Protein AF-A0A835IPL2-F1 (afdb_monomer)

Structure (mmCIF, N/CA/C/O backbone):
data_AF-A0A835IPL2-F1
#
_entry.id   AF-A0A835IPL2-F1
#
loop_
_atom_site.group_PDB
_atom_site.id
_atom_site.type_symbol
_atom_site.label_atom_id
_atom_site.label_alt_id
_atom_site.label_comp_id
_atom_site.label_asym_id
_atom_site.label_entity_id
_atom_site.label_seq_id
_atom_site.pdbx_PDB_ins_code
_atom_site.Cartn_x
_atom_site.Cartn_y
_atom_site.Cartn_z
_atom_site.occupancy
_atom_site.B_iso_or_equiv
_atom_site.auth_seq_id
_atom_site.auth_comp_id
_atom_site.auth_asym_id
_atom_site.auth_atom_id
_atom_site.pdbx_PDB_model_num
ATOM 1 N N . ME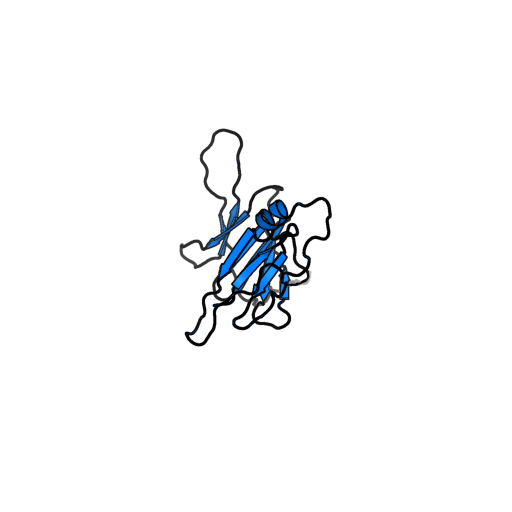T A 1 1 ? -17.408 6.865 2.133 1.00 75.06 1 MET A N 1
ATOM 2 C CA . MET A 1 1 ? -16.052 7.241 2.587 1.00 75.06 1 MET A CA 1
ATOM 3 C C . MET A 1 1 ? -15.577 8.427 1.762 1.00 75.06 1 MET A C 1
ATOM 5 O O . MET A 1 1 ? -15.673 8.353 0.545 1.00 75.06 1 MET A O 1
ATOM 9 N N . ASN A 1 2 ? -15.097 9.497 2.400 1.00 87.00 2 ASN A N 1
ATOM 10 C CA . ASN A 1 2 ? -14.396 10.587 1.712 1.00 87.00 2 ASN A CA 1
ATOM 11 C C . ASN A 1 2 ? -12.897 10.299 1.775 1.00 87.00 2 ASN A C 1
ATOM 13 O O . ASN A 1 2 ? -12.363 10.148 2.871 1.00 87.00 2 ASN A O 1
ATOM 17 N N . LEU A 1 3 ? -12.246 10.179 0.618 1.00 90.88 3 LEU A N 1
ATOM 18 C CA . LEU A 1 3 ? -10.808 9.926 0.550 1.00 90.88 3 LEU A CA 1
ATOM 19 C C . LEU A 1 3 ? -10.023 11.241 0.662 1.00 90.88 3 LEU A C 1
ATOM 21 O O . LEU A 1 3 ? -10.480 12.262 0.136 1.00 90.88 3 LEU A O 1
ATOM 25 N N . PRO A 1 4 ? -8.832 11.228 1.287 1.00 93.38 4 PRO A N 1
ATOM 26 C CA . PRO A 1 4 ? -7.934 12.369 1.262 1.00 93.38 4 PRO A CA 1
ATOM 27 C C . PRO A 1 4 ? -7.585 12.778 -0.177 1.00 93.38 4 PRO A C 1
ATOM 29 O O . PRO A 1 4 ? -7.467 11.911 -1.055 1.00 93.38 4 PRO A O 1
ATOM 32 N N . PRO A 1 5 ? -7.346 14.075 -0.441 1.00 90.19 5 PRO A N 1
ATOM 33 C CA . PRO A 1 5 ? -6.901 14.527 -1.752 1.00 90.19 5 PRO A CA 1
ATOM 34 C C . PRO A 1 5 ? -5.621 13.806 -2.184 1.00 90.19 5 PRO A C 1
ATOM 36 O O . PRO A 1 5 ? -4.712 13.599 -1.378 1.00 90.19 5 PRO A O 1
ATOM 39 N N . GLN A 1 6 ? -5.507 13.487 -3.474 1.00 84.38 6 GLN A N 1
ATOM 40 C CA . GLN A 1 6 ? -4.304 12.882 -4.058 1.00 84.38 6 GLN A CA 1
ATOM 41 C C . GLN A 1 6 ? -3.039 13.707 -3.750 1.00 84.38 6 GLN A C 1
ATOM 43 O O . GLN A 1 6 ? -1.975 13.156 -3.499 1.00 84.38 6 GLN A O 1
ATOM 48 N N . SER A 1 7 ? -3.151 15.030 -3.649 1.00 84.19 7 SER A N 1
ATOM 49 C CA . SER A 1 7 ? -2.060 15.926 -3.242 1.00 84.19 7 SER A CA 1
ATOM 50 C C . SER A 1 7 ? -1.586 15.754 -1.789 1.00 84.19 7 SER A C 1
ATOM 52 O O . SER A 1 7 ? -0.857 16.605 -1.293 1.00 84.19 7 SER A O 1
ATOM 54 N N . THR A 1 8 ? -2.028 14.727 -1.065 1.00 89.19 8 THR A N 1
ATOM 55 C CA . THR A 1 8 ? -1.590 14.446 0.312 1.00 89.19 8 THR A CA 1
ATOM 56 C C . THR A 1 8 ? -0.744 13.181 0.433 1.00 89.19 8 THR A C 1
ATOM 58 O O . THR A 1 8 ? -0.311 12.868 1.534 1.00 89.19 8 THR A O 1
ATOM 61 N N . PHE A 1 9 ? -0.470 12.465 -0.665 1.00 87.19 9 PHE A N 1
ATOM 62 C CA . PHE A 1 9 ? 0.529 11.393 -0.648 1.00 87.19 9 PHE A CA 1
ATOM 63 C C . PHE A 1 9 ? 1.923 11.955 -0.328 1.00 87.19 9 PHE A C 1
ATOM 65 O O . PHE A 1 9 ? 2.340 12.969 -0.902 1.00 87.19 9 PHE A O 1
ATOM 72 N N . ASP A 1 10 ? 2.661 11.267 0.548 1.00 75.12 10 ASP A N 1
ATOM 73 C CA . ASP A 1 10 ? 4.065 11.589 0.807 1.00 75.12 10 ASP A CA 1
ATOM 74 C C . ASP A 1 10 ? 4.897 11.354 -0.455 1.00 75.12 10 ASP A C 1
ATOM 76 O O . ASP A 1 10 ? 4.646 10.423 -1.222 1.00 75.12 10 ASP A O 1
ATOM 80 N N . SER A 1 11 ? 5.982 12.109 -0.634 1.00 62.50 11 SER A N 1
ATOM 81 C CA . SER A 1 11 ? 6.870 11.972 -1.803 1.00 62.50 11 SER A CA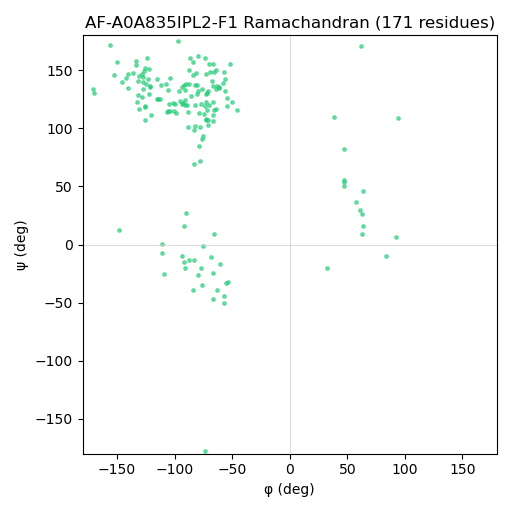 1
ATOM 82 C C . SER A 1 11 ? 6.181 12.301 -3.141 1.00 62.50 11 SER A C 1
ATOM 84 O O . SER A 1 11 ? 6.359 11.602 -4.139 1.00 62.50 11 SER A O 1
ATOM 86 N N . GLN A 1 12 ? 5.442 13.417 -3.196 1.00 60.75 12 GLN A N 1
ATOM 87 C CA . GLN A 1 12 ? 5.170 14.061 -4.485 1.00 60.75 12 GLN A CA 1
ATOM 88 C C . GLN A 1 12 ? 6.508 14.321 -5.176 1.00 60.75 12 GLN A C 1
ATOM 90 O O . GLN A 1 12 ? 7.388 14.976 -4.617 1.00 60.75 12 GLN A O 1
ATOM 95 N N . PHE A 1 13 ? 6.678 13.714 -6.348 1.00 61.16 13 PHE A N 1
ATOM 96 C CA . PHE A 1 13 ? 7.910 13.772 -7.121 1.00 61.16 13 PHE A CA 1
ATOM 97 C C . PHE A 1 13 ? 8.365 15.227 -7.279 1.00 61.16 13 PHE A C 1
ATOM 99 O O . PHE A 1 13 ? 7.625 16.054 -7.803 1.00 61.16 13 PHE A O 1
ATOM 106 N N . GLN A 1 14 ? 9.586 15.522 -6.830 1.00 58.75 14 GLN A N 1
ATOM 107 C CA . GLN A 1 14 ? 10.263 16.798 -7.086 1.00 58.75 14 GLN A CA 1
ATOM 108 C C . GLN A 1 14 ? 11.120 16.736 -8.356 1.00 58.75 14 GLN A C 1
ATOM 110 O O . GLN A 1 14 ? 11.995 17.574 -8.546 1.00 58.75 14 GLN A O 1
ATOM 115 N N . ASP A 1 15 ? 10.912 15.728 -9.205 1.00 65.50 15 ASP A N 1
ATOM 116 C CA . ASP A 1 15 ? 11.620 15.636 -10.474 1.00 65.50 15 ASP A CA 1
ATOM 117 C C . ASP A 1 15 ? 11.028 16.666 -11.452 1.00 65.50 15 ASP A C 1
ATOM 119 O O . ASP A 1 15 ? 9.872 16.517 -11.866 1.00 65.50 15 ASP A O 1
ATOM 123 N N . PRO A 1 16 ? 11.785 17.715 -11.827 1.00 66.94 16 PRO A N 1
ATOM 124 C CA . PRO A 1 16 ? 11.293 18.768 -12.709 1.00 66.94 16 PRO A CA 1
ATOM 125 C C . PRO A 1 16 ? 11.051 18.279 -14.145 1.00 66.94 16 PRO A C 1
ATOM 127 O O . PRO A 1 16 ? 10.462 19.009 -14.940 1.00 66.94 16 PRO A O 1
ATOM 130 N N . THR A 1 17 ? 11.495 17.067 -14.494 1.00 71.25 17 THR A N 1
ATOM 131 C CA . THR A 1 17 ? 11.295 16.475 -15.822 1.00 71.25 17 THR A CA 1
ATOM 132 C C . THR A 1 17 ? 9.927 15.807 -15.984 1.00 71.25 17 THR A C 1
ATOM 134 O O . THR A 1 17 ? 9.508 15.537 -17.110 1.00 71.25 17 THR A O 1
ATOM 137 N N . ILE A 1 18 ? 9.193 15.581 -14.887 1.00 69.62 18 ILE A N 1
ATOM 138 C CA . ILE A 1 18 ? 7.878 14.936 -14.915 1.00 69.62 18 ILE A CA 1
ATOM 139 C C . ILE A 1 18 ? 6.777 15.987 -15.057 1.00 69.62 18 ILE A C 1
ATOM 141 O O . ILE A 1 18 ? 6.573 16.854 -14.208 1.00 69.62 18 ILE A O 1
ATOM 145 N N . THR A 1 19 ? 6.001 15.879 -16.132 1.00 74.50 19 THR A N 1
ATOM 146 C CA . THR A 1 19 ? 4.851 16.757 -16.369 1.00 74.50 19 THR A CA 1
ATOM 147 C C . THR A 1 19 ? 3.711 16.477 -15.383 1.00 74.50 19 THR A C 1
ATOM 149 O O . THR A 1 19 ? 3.531 15.357 -14.904 1.00 74.50 19 THR A O 1
ATOM 152 N N . ARG A 1 20 ? 2.847 17.473 -15.135 1.00 70.00 20 ARG A N 1
ATOM 153 C CA . ARG A 1 20 ? 1.614 17.280 -14.339 1.00 70.00 20 ARG A CA 1
ATOM 154 C C . ARG A 1 20 ? 0.720 16.164 -14.885 1.00 70.00 20 ARG A C 1
ATOM 156 O O . ARG A 1 20 ? 0.067 15.478 -14.108 1.00 70.00 20 ARG A O 1
ATOM 163 N N . THR A 1 21 ? 0.700 15.983 -16.204 1.00 70.56 21 THR A N 1
ATOM 164 C CA . THR A 1 21 ? -0.054 14.914 -16.867 1.00 70.56 21 THR A CA 1
ATOM 165 C C . THR A 1 21 ? 0.519 13.544 -16.515 1.00 70.56 21 THR A C 1
ATOM 167 O O . THR A 1 21 ? -0.222 12.674 -16.080 1.00 70.56 21 THR A O 1
ATOM 170 N N . GLN A 1 22 ? 1.843 13.377 -16.583 1.00 69.00 22 GLN A N 1
ATOM 171 C CA . GLN A 1 22 ? 2.504 12.138 -16.156 1.00 69.00 22 GLN A CA 1
ATOM 172 C C . GLN A 1 22 ? 2.318 11.880 -14.656 1.00 69.00 22 GLN A C 1
ATOM 174 O O . GLN A 1 22 ? 2.056 10.751 -14.255 1.00 69.00 22 GLN A O 1
ATOM 179 N N . LEU A 1 23 ? 2.381 12.920 -13.821 1.00 68.00 23 LEU A N 1
ATOM 180 C CA . LEU A 1 23 ? 2.027 12.811 -12.406 1.00 68.00 23 LEU A CA 1
ATOM 181 C C . LEU A 1 23 ? 0.597 12.289 -12.240 1.00 68.00 23 LEU A C 1
ATOM 183 O O . LEU A 1 23 ? 0.400 11.310 -11.538 1.00 68.00 23 LEU A O 1
ATOM 187 N N . ARG A 1 24 ? -0.396 12.866 -12.921 1.00 71.06 24 ARG A N 1
ATOM 188 C CA . ARG A 1 24 ? -1.781 12.378 -12.857 1.00 71.06 24 ARG A CA 1
ATOM 189 C C . ARG A 1 24 ? -1.891 10.904 -13.265 1.00 71.06 24 ARG A C 1
ATOM 191 O O . ARG A 1 24 ? -2.563 10.148 -12.571 1.00 71.06 24 ARG A O 1
ATOM 198 N N . ASP A 1 25 ? -1.221 10.514 -14.344 1.00 69.50 25 ASP A N 1
ATOM 199 C CA . ASP A 1 25 ? -1.390 9.194 -14.957 1.00 69.50 25 ASP A CA 1
ATOM 200 C C . ASP A 1 25 ? -0.612 8.081 -14.221 1.00 69.50 25 ASP A C 1
ATOM 202 O O . ASP A 1 25 ? -1.027 6.925 -14.244 1.00 69.50 25 ASP A O 1
ATOM 206 N N . PHE A 1 26 ? 0.483 8.407 -13.517 1.00 68.75 26 PHE A N 1
ATOM 207 C CA . PHE A 1 26 ? 1.330 7.415 -12.831 1.00 68.75 26 PHE A CA 1
ATOM 208 C C . PHE A 1 26 ? 1.284 7.464 -11.301 1.00 68.75 26 PHE A C 1
ATOM 210 O O . PHE A 1 26 ? 1.866 6.601 -10.638 1.00 68.75 26 PHE A O 1
ATOM 217 N N . MET A 1 27 ? 0.622 8.461 -10.713 1.00 80.81 27 MET A N 1
ATOM 218 C CA . MET A 1 27 ? 0.659 8.665 -9.265 1.00 80.81 27 MET A CA 1
ATOM 219 C C . MET A 1 27 ? -0.220 7.699 -8.485 1.00 80.81 27 MET A C 1
ATOM 221 O O . MET A 1 27 ? 0.059 7.510 -7.310 1.00 80.81 27 MET A O 1
ATOM 225 N N . ILE A 1 28 ? -1.215 7.056 -9.096 1.00 87.44 28 ILE A N 1
ATOM 226 C CA . ILE A 1 28 ? -1.965 5.957 -8.478 1.00 87.44 28 ILE A CA 1
ATOM 227 C C . ILE A 1 28 ? -2.055 4.828 -9.494 1.00 87.44 28 ILE A C 1
ATOM 229 O O . ILE A 1 28 ? -2.555 5.021 -10.594 1.00 87.44 28 ILE A O 1
ATOM 233 N N . SER A 1 29 ? -1.569 3.647 -9.124 1.00 86.69 29 SER A N 1
ATOM 234 C CA . SER A 1 29 ? -1.562 2.480 -10.019 1.00 86.69 29 SER A CA 1
ATOM 235 C C . SER A 1 29 ? -2.543 1.385 -9.635 1.00 86.69 29 SER A C 1
ATOM 237 O O . SER A 1 29 ? -2.999 0.651 -10.504 1.00 86.69 29 SER A O 1
ATOM 239 N N . LYS A 1 30 ? -2.912 1.299 -8.357 1.00 90.56 30 LYS A N 1
ATOM 240 C CA . LYS A 1 30 ? -3.990 0.433 -7.880 1.00 90.56 30 LYS A CA 1
ATOM 241 C C . LYS A 1 30 ? -4.581 1.025 -6.614 1.00 90.56 30 LYS A C 1
ATOM 243 O O . LYS A 1 30 ? -3.847 1.600 -5.809 1.00 90.56 30 LYS A O 1
ATOM 248 N N . VAL A 1 31 ? -5.884 0.846 -6.433 1.00 92.44 31 VAL A N 1
ATOM 249 C CA . VAL A 1 31 ? -6.575 1.092 -5.167 1.00 92.44 31 VAL A CA 1
ATOM 250 C C . VAL A 1 31 ? -7.365 -0.157 -4.809 1.00 92.44 31 VAL A C 1
ATOM 252 O O . VAL A 1 31 ? -8.050 -0.717 -5.662 1.00 92.44 31 VAL A O 1
ATOM 255 N N . VAL A 1 32 ? -7.262 -0.590 -3.557 1.00 94.00 32 VAL A N 1
ATOM 256 C CA . VAL A 1 32 ? -8.086 -1.656 -2.981 1.00 94.00 32 VAL A CA 1
ATOM 257 C C . VAL A 1 32 ? -8.751 -1.148 -1.707 1.00 94.00 32 VAL A C 1
ATOM 259 O O . VAL A 1 32 ? -8.232 -0.261 -1.026 1.00 94.00 32 VAL A O 1
ATOM 262 N N . LEU A 1 33 ? -9.916 -1.703 -1.392 1.00 93.69 33 LEU A N 1
ATOM 263 C CA . LEU A 1 33 ? -10.623 -1.449 -0.142 1.00 93.69 33 LEU A CA 1
ATOM 264 C C . LEU A 1 33 ? -10.508 -2.692 0.732 1.00 93.69 33 LEU A C 1
ATOM 266 O O . LEU A 1 33 ? -10.653 -3.812 0.238 1.00 93.69 33 LEU A O 1
ATOM 270 N N . THR A 1 34 ? -10.264 -2.505 2.026 1.00 92.88 34 THR A N 1
ATOM 271 C CA . THR A 1 34 ? -10.444 -3.602 2.977 1.00 92.88 34 THR A CA 1
ATOM 272 C C . THR A 1 34 ? -11.927 -3.910 3.111 1.00 92.88 34 THR A C 1
ATOM 274 O O . THR A 1 34 ? -12.757 -3.000 3.043 1.00 92.88 34 THR A O 1
ATOM 277 N N . TYR A 1 35 ? -12.261 -5.169 3.372 1.00 86.44 35 TYR A N 1
ATOM 278 C CA . TYR A 1 35 ? -13.601 -5.520 3.818 1.00 86.44 35 TYR A CA 1
ATOM 279 C C . TYR A 1 35 ? -13.611 -5.621 5.356 1.00 86.44 35 TYR A C 1
ATOM 281 O O . TYR A 1 35 ? -12.689 -6.192 5.947 1.00 86.44 35 TYR A O 1
ATOM 289 N N . PRO A 1 36 ? -14.591 -5.005 6.029 1.00 82.62 36 PRO A N 1
ATOM 290 C CA . PRO A 1 36 ? -14.703 -5.066 7.478 1.00 82.62 36 PRO A CA 1
ATOM 291 C C . PRO A 1 36 ? -15.171 -6.458 7.911 1.00 82.62 36 PRO A C 1
ATOM 293 O O . PRO A 1 36 ? -15.940 -7.106 7.197 1.00 82.62 36 PRO A O 1
ATOM 296 N N . LYS A 1 37 ? -14.705 -6.935 9.073 1.00 83.06 37 LYS A N 1
ATOM 297 C CA . LYS A 1 37 ? -15.195 -8.211 9.630 1.00 83.06 37 LYS A CA 1
ATOM 298 C C . LYS A 1 37 ? -16.575 -8.055 10.259 1.00 83.06 37 LYS A C 1
ATOM 300 O O . LYS A 1 37 ? -17.392 -8.967 10.183 1.00 83.06 37 LYS A O 1
ATOM 305 N N . ASP A 1 38 ? -16.803 -6.892 10.858 1.00 85.06 38 ASP A N 1
ATOM 306 C CA . ASP A 1 38 ? -18.001 -6.548 11.605 1.00 85.06 38 ASP A CA 1
ATOM 307 C C . ASP A 1 38 ? -18.601 -5.245 11.059 1.00 85.06 38 ASP A C 1
ATOM 309 O O . ASP A 1 38 ? -17.852 -4.368 10.631 1.00 85.06 38 ASP A O 1
ATOM 313 N N . PRO A 1 39 ? -19.929 -5.045 11.119 1.00 82.38 39 PRO A N 1
ATOM 314 C CA . PRO A 1 39 ? -20.573 -3.819 10.632 1.00 82.38 39 PRO A CA 1
ATOM 315 C C . PRO A 1 39 ? -20.117 -2.526 11.328 1.00 82.38 39 PRO A C 1
ATOM 317 O O . PRO A 1 39 ? -20.382 -1.437 10.827 1.00 82.38 39 PRO A O 1
ATOM 320 N N . SER A 1 40 ? -19.482 -2.638 12.498 1.00 83.00 40 SER A N 1
ATOM 321 C CA . SER A 1 40 ? -18.898 -1.520 13.244 1.00 83.00 40 SER A CA 1
ATOM 322 C C . SER A 1 40 ? -17.463 -1.192 12.832 1.00 83.00 40 SER A C 1
ATOM 324 O O . SER A 1 40 ? -16.936 -0.171 13.263 1.00 83.00 40 SER A O 1
ATOM 326 N N . GLU A 1 41 ? -16.802 -2.070 12.073 1.00 86.06 41 GLU A N 1
ATOM 327 C CA . GLU A 1 41 ? -15.495 -1.773 11.500 1.00 86.06 41 GLU A CA 1
ATOM 328 C C . GLU A 1 41 ? -15.672 -0.970 10.218 1.00 86.06 41 GLU A C 1
ATOM 330 O O . GLU A 1 41 ? -16.488 -1.290 9.353 1.00 86.06 41 GLU A O 1
ATOM 335 N N . ASP A 1 42 ? -14.840 0.045 10.060 1.00 89.75 42 ASP A N 1
ATOM 336 C CA . ASP A 1 42 ? -14.806 0.790 8.823 1.00 89.75 42 ASP A CA 1
ATOM 337 C C . ASP A 1 42 ? -13.853 0.170 7.793 1.00 89.75 42 ASP A C 1
ATOM 339 O O . ASP A 1 42 ? -12.799 -0.387 8.119 1.00 89.75 42 ASP A O 1
ATOM 343 N N . CYS A 1 43 ? -14.177 0.357 6.513 1.00 91.94 43 CYS A N 1
ATOM 344 C CA . CYS A 1 43 ? -13.254 0.054 5.426 1.00 91.94 43 CYS A CA 1
ATOM 345 C C . CYS A 1 43 ? -12.061 1.022 5.447 1.00 91.94 43 CYS A C 1
ATOM 347 O O . CYS A 1 43 ? -12.227 2.226 5.630 1.00 91.94 43 CYS A O 1
ATOM 349 N N . ILE A 1 44 ? -10.867 0.511 5.165 1.00 94.81 44 ILE A N 1
ATOM 350 C CA . ILE A 1 44 ? -9.649 1.286 4.934 1.00 94.81 44 ILE A CA 1
ATOM 351 C C . ILE A 1 44 ? -9.356 1.247 3.434 1.00 94.81 44 ILE A C 1
ATOM 353 O O . ILE A 1 44 ? -9.382 0.184 2.811 1.00 94.81 44 ILE A O 1
ATOM 357 N N . ALA A 1 45 ? -9.062 2.404 2.847 1.00 96.06 45 ALA A N 1
ATOM 358 C CA . ALA A 1 45 ? -8.584 2.473 1.475 1.00 96.06 45 ALA A CA 1
ATOM 359 C C . ALA A 1 45 ? -7.066 2.324 1.435 1.00 96.06 45 ALA A C 1
ATOM 361 O O . ALA A 1 45 ? -6.351 2.908 2.248 1.00 96.06 45 ALA A O 1
ATOM 362 N N . VAL A 1 46 ? -6.578 1.555 0.468 1.00 96.06 46 VAL A N 1
ATOM 363 C CA . VAL A 1 46 ? -5.158 1.270 0.271 1.00 96.06 46 VAL A CA 1
ATOM 364 C C . VAL A 1 46 ? -4.813 1.575 -1.178 1.00 96.06 46 VAL A C 1
ATOM 366 O O . VAL A 1 46 ? -5.462 1.063 -2.086 1.00 96.06 46 VAL A O 1
ATOM 369 N N . ALA A 1 47 ? -3.788 2.390 -1.406 1.00 94.94 47 ALA A N 1
ATOM 370 C CA . ALA A 1 47 ? -3.350 2.789 -2.736 1.00 94.94 47 ALA A CA 1
ATOM 371 C C . ALA A 1 47 ? -1.869 2.465 -2.955 1.00 94.94 47 ALA A C 1
ATOM 373 O O . ALA A 1 47 ? -1.036 2.725 -2.084 1.00 94.94 47 ALA A O 1
ATOM 374 N N . ILE A 1 48 ? -1.538 1.953 -4.144 1.00 93.44 48 ILE A N 1
ATOM 375 C CA . ILE A 1 48 ? -0.164 1.938 -4.654 1.00 93.44 48 ILE A CA 1
ATOM 376 C C . ILE A 1 48 ? 0.058 3.245 -5.402 1.00 93.44 48 ILE A C 1
ATOM 378 O O . ILE A 1 48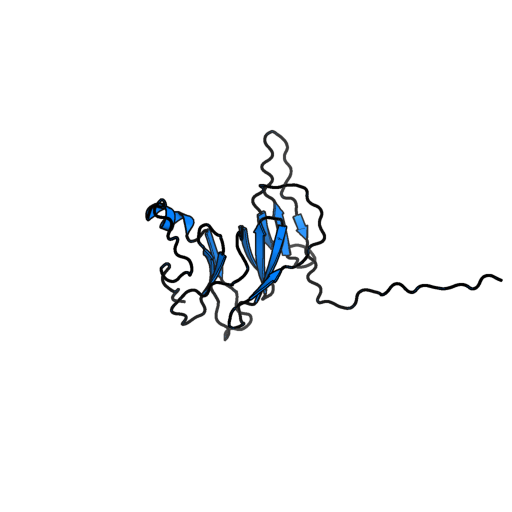 ? -0.549 3.467 -6.457 1.00 93.44 48 ILE A O 1
ATOM 382 N N . HIS A 1 49 ? 0.938 4.089 -4.875 1.00 90.19 49 HIS A N 1
ATOM 383 C CA . HIS A 1 49 ? 1.128 5.452 -5.350 1.00 90.19 49 HIS A CA 1
ATOM 384 C C . HIS A 1 49 ? 2.570 5.767 -5.756 1.00 90.19 49 HIS A C 1
ATOM 386 O O . HIS A 1 49 ? 3.516 5.102 -5.324 1.00 90.19 49 HIS A O 1
ATOM 392 N N . THR A 1 50 ? 2.716 6.827 -6.558 1.00 81.31 50 THR A N 1
ATOM 393 C CA . THR A 1 50 ? 3.964 7.382 -7.122 1.00 81.31 50 THR A CA 1
ATOM 394 C C . THR A 1 50 ? 4.736 6.428 -8.046 1.00 81.31 50 THR A C 1
ATOM 396 O O . THR A 1 50 ? 4.441 5.235 -8.135 1.00 81.31 50 THR A O 1
ATOM 399 N N . LEU A 1 51 ? 5.776 6.929 -8.730 1.00 77.88 51 LEU A N 1
ATOM 400 C CA . LEU A 1 51 ? 6.653 6.070 -9.542 1.00 77.88 51 LEU A CA 1
ATOM 401 C C . LEU A 1 51 ? 7.474 5.093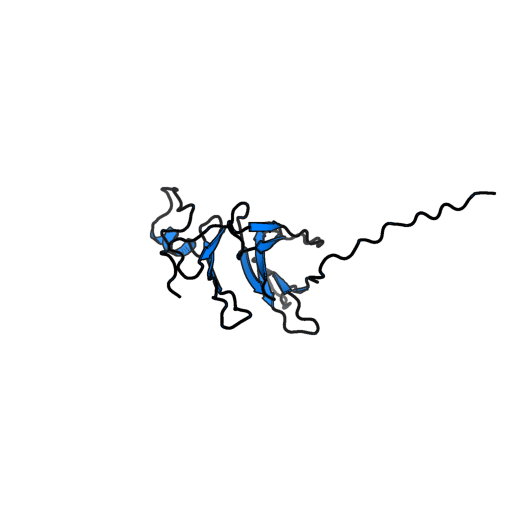 -8.694 1.00 77.88 51 LEU A C 1
ATOM 403 O O . LEU A 1 51 ? 7.837 4.026 -9.176 1.00 77.88 51 LEU A O 1
ATOM 407 N N . SER A 1 52 ? 7.728 5.413 -7.421 1.00 84.06 52 SER A N 1
ATOM 408 C CA . SER A 1 52 ? 8.379 4.486 -6.491 1.00 84.06 52 SER A CA 1
ATOM 409 C C . SER A 1 52 ? 7.445 3.376 -6.006 1.00 84.06 52 SER A C 1
ATOM 411 O O . SER A 1 52 ? 7.888 2.543 -5.218 1.00 84.06 52 SER A O 1
ATOM 413 N N . LYS A 1 53 ? 6.173 3.364 -6.438 1.00 89.00 53 LYS A N 1
ATOM 414 C CA . LYS A 1 53 ? 5.167 2.341 -6.124 1.00 89.00 53 LYS A CA 1
ATOM 415 C C . LYS A 1 53 ? 5.120 1.997 -4.631 1.00 89.00 53 LYS A C 1
ATOM 417 O O . LYS A 1 53 ? 5.321 0.851 -4.227 1.00 89.00 53 LYS A O 1
ATOM 422 N N . LYS A 1 54 ? 4.927 3.017 -3.798 1.00 91.81 54 LYS A N 1
ATOM 423 C CA . LYS A 1 54 ? 4.763 2.850 -2.348 1.00 91.81 54 LYS A CA 1
ATOM 424 C C . LYS A 1 54 ? 3.310 2.528 -2.024 1.00 91.81 54 LYS A C 1
ATOM 426 O O . LYS A 1 54 ? 2.416 2.892 -2.781 1.00 91.81 54 LYS A O 1
ATOM 431 N N . ILE A 1 55 ? 3.069 1.898 -0.878 1.00 94.31 55 ILE A N 1
ATOM 432 C CA . ILE A 1 55 ? 1.711 1.700 -0.360 1.00 94.31 55 ILE A CA 1
ATOM 433 C C . ILE A 1 55 ? 1.378 2.843 0.591 1.00 94.31 55 ILE A C 1
ATOM 435 O O . ILE A 1 55 ? 2.177 3.191 1.461 1.00 94.31 55 ILE A O 1
ATOM 439 N N . ALA A 1 56 ? 0.181 3.397 0.458 1.00 95.06 56 ALA A N 1
ATOM 440 C CA . ALA A 1 56 ? -0.378 4.326 1.423 1.00 95.06 56 ALA A CA 1
ATOM 441 C C . ALA A 1 56 ? -1.818 3.962 1.757 1.00 95.06 56 ALA A C 1
ATOM 443 O O . ALA A 1 56 ? -2.517 3.335 0.959 1.00 95.06 56 ALA A O 1
ATOM 444 N N . ILE A 1 57 ? -2.244 4.363 2.948 1.00 96.12 57 ILE A N 1
ATOM 445 C CA . ILE A 1 57 ? -3.571 4.065 3.475 1.00 96.12 57 ILE A CA 1
ATOM 446 C C . ILE A 1 57 ? -4.334 5.339 3.817 1.00 96.12 57 ILE A C 1
ATOM 448 O O . ILE A 1 57 ? -3.736 6.352 4.182 1.00 96.12 57 ILE A O 1
ATOM 452 N N . ALA A 1 58 ? -5.655 5.255 3.720 1.00 95.81 58 ALA A N 1
ATOM 453 C CA . ALA A 1 58 ? -6.584 6.257 4.208 1.00 95.81 58 ALA A CA 1
ATOM 454 C C . ALA A 1 58 ? -7.674 5.569 5.030 1.00 95.81 58 ALA A C 1
ATOM 456 O O . ALA A 1 58 ? -8.440 4.743 4.520 1.00 95.81 58 ALA A O 1
ATOM 457 N N . ARG A 1 59 ? -7.728 5.906 6.316 1.00 93.94 59 ARG A N 1
ATOM 458 C CA . ARG A 1 59 ? -8.793 5.496 7.229 1.00 93.94 59 ARG A CA 1
ATOM 459 C C . ARG A 1 59 ? -9.953 6.491 7.149 1.00 93.94 59 ARG A C 1
ATOM 461 O O . ARG A 1 59 ? -9.779 7.622 6.691 1.00 93.94 59 ARG A O 1
ATOM 468 N N . PRO A 1 60 ? -11.155 6.106 7.586 1.00 92.62 60 PRO A N 1
ATOM 469 C CA . PRO A 1 60 ? -12.254 7.052 7.714 1.00 92.62 60 PRO A CA 1
ATOM 470 C C . PRO A 1 60 ? -11.870 8.223 8.611 1.00 92.62 60 PRO A C 1
ATOM 472 O O . PRO A 1 60 ? -11.337 8.044 9.702 1.00 92.62 60 PRO A O 1
ATOM 475 N N . GLY A 1 61 ? -12.147 9.432 8.133 1.00 93.12 61 GLY A N 1
ATOM 476 C CA . GLY A 1 61 ? -11.808 10.663 8.840 1.00 93.12 61 GLY A CA 1
ATOM 477 C C . GLY A 1 61 ? -10.370 11.142 8.631 1.00 93.12 61 GLY A C 1
ATOM 478 O O . GLY A 1 61 ? -10.086 12.293 8.972 1.00 93.12 61 GLY A O 1
ATOM 479 N N . ASP A 1 62 ? -9.489 10.337 8.023 1.00 93.94 62 ASP A N 1
ATOM 480 C CA . ASP A 1 62 ? -8.148 10.800 7.670 1.00 93.94 62 ASP A CA 1
ATOM 481 C C . ASP A 1 62 ? -8.244 11.967 6.679 1.00 93.94 62 ASP A C 1
ATOM 483 O O . ASP A 1 62 ? -8.990 11.941 5.698 1.00 93.94 62 ASP A O 1
ATOM 487 N N . LYS A 1 63 ? -7.456 13.013 6.940 1.00 95.06 63 LYS A N 1
ATOM 488 C CA . LYS A 1 63 ? -7.331 14.181 6.053 1.00 95.06 63 LYS A CA 1
ATOM 489 C C . LYS A 1 63 ? -6.194 14.032 5.046 1.00 95.06 63 LYS A C 1
ATOM 491 O O . LYS A 1 63 ? -6.128 14.800 4.089 1.00 95.06 63 LYS A O 1
ATOM 496 N N . THR A 1 64 ? -5.300 13.074 5.278 1.00 93.94 64 THR A N 1
ATOM 497 C CA . THR A 1 64 ? -4.085 12.833 4.496 1.00 93.94 64 THR A CA 1
ATOM 498 C C . THR A 1 64 ? -3.857 11.339 4.322 1.00 93.94 64 THR A C 1
ATOM 500 O O . THR A 1 64 ? -4.150 10.557 5.226 1.00 93.94 64 THR A O 1
ATOM 503 N N . TRP A 1 65 ? -3.290 10.942 3.186 1.00 94.44 65 TRP A N 1
ATOM 504 C CA . TRP A 1 65 ? -2.790 9.579 3.005 1.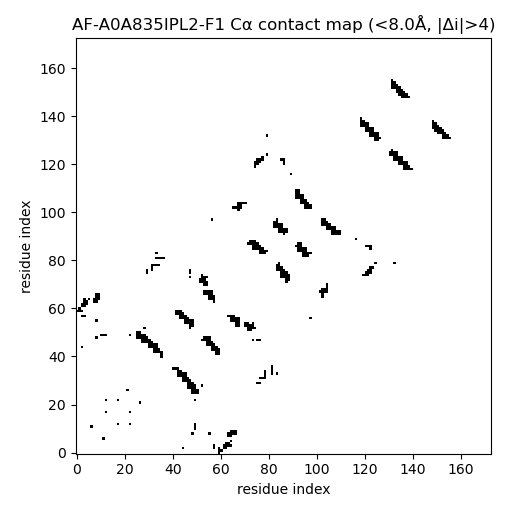00 94.44 65 TRP A CA 1
ATOM 505 C C . TRP A 1 65 ? -1.588 9.326 3.923 1.00 94.44 65 TRP A C 1
ATOM 507 O O . TRP A 1 65 ? -0.702 10.167 4.028 1.00 94.44 65 TRP A O 1
ATOM 517 N N . THR A 1 66 ? -1.536 8.161 4.572 1.00 95.06 66 THR A N 1
ATOM 518 C CA . THR A 1 66 ? -0.382 7.746 5.387 1.00 95.06 66 THR A CA 1
ATOM 519 C C . THR A 1 66 ? 0.428 6.700 4.631 1.00 95.06 66 THR A C 1
ATOM 521 O O . THR A 1 66 ? -0.062 5.594 4.396 1.00 95.06 66 THR A O 1
ATOM 524 N N . THR A 1 67 ? 1.668 7.018 4.255 1.00 93.88 67 THR A N 1
ATOM 525 C CA . THR A 1 67 ? 2.538 6.076 3.532 1.00 93.88 67 THR A CA 1
ATOM 526 C C . THR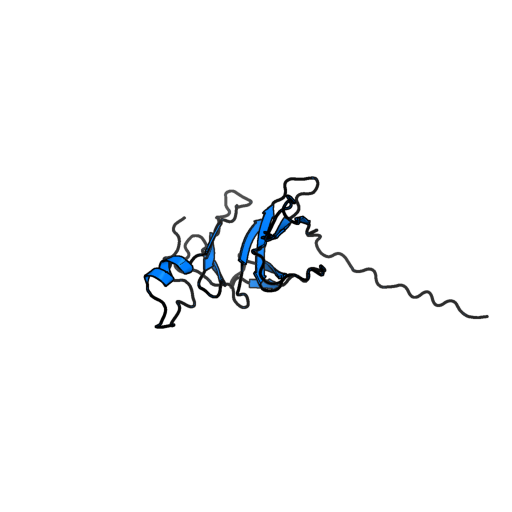 A 1 67 ? 3.168 5.059 4.478 1.00 93.88 67 THR A C 1
ATOM 528 O O . THR A 1 67 ? 3.745 5.422 5.504 1.00 93.88 67 THR A O 1
ATOM 531 N N . ILE A 1 68 ? 3.108 3.777 4.112 1.00 93.81 68 ILE A N 1
ATOM 532 C CA . ILE A 1 68 ? 3.825 2.716 4.822 1.00 93.81 68 ILE A CA 1
ATOM 533 C C . ILE A 1 68 ? 5.314 2.840 4.491 1.00 93.81 68 ILE A C 1
ATOM 535 O O . ILE A 1 68 ? 5.712 2.827 3.325 1.00 93.81 68 ILE A O 1
ATOM 539 N N . GLN A 1 69 ? 6.140 2.984 5.523 1.00 88.88 69 GLN A N 1
ATOM 540 C CA . GLN A 1 69 ? 7.581 3.173 5.363 1.00 88.88 69 GLN A CA 1
ATOM 541 C C . GLN A 1 69 ? 8.304 1.847 5.081 1.00 88.88 69 GLN A C 1
ATOM 543 O O . GLN A 1 69 ? 7.783 0.768 5.357 1.00 88.88 69 GLN A O 1
ATOM 548 N N . ASN A 1 70 ? 9.535 1.942 4.567 1.00 84.44 70 ASN A N 1
ATOM 549 C CA . ASN A 1 70 ? 10.447 0.816 4.299 1.00 84.44 70 ASN A CA 1
ATOM 550 C C . ASN A 1 70 ? 9.976 -0.201 3.243 1.00 84.44 70 ASN A C 1
ATOM 552 O O . ASN A 1 70 ? 10.551 -1.283 3.139 1.00 84.44 70 ASN A O 1
ATOM 556 N N . ILE A 1 71 ? 8.975 0.152 2.433 1.00 88.31 71 ILE A N 1
ATOM 557 C CA . ILE A 1 71 ? 8.549 -0.629 1.268 1.00 88.31 71 ILE A CA 1
ATOM 558 C C . ILE A 1 71 ? 8.409 0.271 0.039 1.00 88.31 71 ILE A C 1
ATOM 560 O O . ILE A 1 71 ? 7.951 1.412 0.123 1.00 88.31 71 ILE A O 1
ATOM 564 N N . SER A 1 72 ? 8.820 -0.243 -1.114 1.00 88.94 72 SER A N 1
ATOM 565 C CA . SER A 1 72 ? 8.743 0.429 -2.411 1.00 88.94 72 SER A CA 1
ATOM 566 C C . SER A 1 72 ? 8.743 -0.610 -3.531 1.00 88.94 72 SER A C 1
ATOM 568 O O . SER A 1 72 ? 8.953 -1.798 -3.286 1.00 88.94 72 SER A O 1
ATOM 570 N N . PHE A 1 73 ? 8.498 -0.159 -4.761 1.00 88.50 73 PHE A N 1
ATOM 571 C CA . PHE A 1 73 ? 8.421 -1.007 -5.951 1.00 88.50 73 PHE A CA 1
ATOM 572 C C . PHE A 1 73 ? 7.360 -2.109 -5.824 1.00 88.50 73 PHE A C 1
ATOM 574 O O . PHE A 1 73 ? 7.560 -3.230 -6.289 1.00 88.50 73 PHE A O 1
ATOM 581 N N . VAL A 1 74 ? 6.236 -1.792 -5.172 1.00 90.06 74 VAL A N 1
ATOM 582 C CA . VAL A 1 74 ? 5.091 -2.693 -5.029 1.00 90.06 74 VAL A CA 1
ATOM 583 C C . VAL A 1 74 ? 4.358 -2.799 -6.362 1.00 90.06 74 VAL A C 1
ATOM 585 O O . VAL A 1 74 ? 3.871 -1.811 -6.904 1.00 90.06 74 VAL A O 1
ATOM 588 N N . MET A 1 75 ? 4.292 -4.009 -6.900 1.00 88.62 75 MET A N 1
ATOM 589 C CA . MET A 1 75 ? 3.632 -4.298 -8.170 1.00 88.62 75 MET A CA 1
ATOM 590 C C . MET A 1 75 ? 2.137 -4.512 -7.975 1.00 88.62 75 MET A C 1
ATOM 592 O O . MET A 1 75 ? 1.344 -4.038 -8.785 1.00 88.62 75 MET A O 1
ATOM 596 N N . ASP A 1 76 ? 1.761 -5.184 -6.884 1.00 89.56 76 ASP A N 1
ATOM 597 C CA . ASP A 1 76 ? 0.364 -5.461 -6.593 1.00 89.56 76 ASP A CA 1
ATOM 598 C C . ASP A 1 76 ? 0.067 -5.551 -5.090 1.00 89.56 76 ASP A C 1
ATOM 600 O O . ASP A 1 76 ? 0.954 -5.821 -4.276 1.00 89.56 76 ASP A O 1
ATOM 604 N N . VAL A 1 77 ? -1.197 -5.326 -4.730 1.00 92.31 77 VAL A N 1
ATOM 605 C CA . VAL A 1 77 ? -1.739 -5.497 -3.377 1.00 92.31 77 VAL A CA 1
ATOM 606 C C . VAL A 1 77 ? -3.090 -6.200 -3.415 1.00 92.31 77 VAL A C 1
ATOM 608 O O . VAL A 1 77 ? -3.892 -5.994 -4.332 1.00 92.31 77 VAL A O 1
ATOM 611 N N . ILE A 1 78 ? -3.368 -6.980 -2.374 1.00 90.81 78 ILE A N 1
ATOM 612 C CA . ILE A 1 78 ? -4.670 -7.604 -2.135 1.00 90.81 78 ILE A CA 1
ATOM 613 C C . ILE A 1 78 ? -4.982 -7.592 -0.641 1.00 90.81 78 ILE A C 1
ATOM 615 O O . ILE A 1 78 ? -4.095 -7.769 0.196 1.00 90.81 78 ILE A O 1
ATOM 619 N N . TYR A 1 79 ? -6.252 -7.391 -0.308 1.00 89.88 79 TYR A N 1
ATOM 620 C CA . TYR A 1 79 ? -6.750 -7.605 1.041 1.00 89.88 79 TYR A CA 1
ATOM 621 C C . TYR A 1 79 ? -7.450 -8.959 1.097 1.00 89.88 79 TYR A C 1
ATOM 623 O O . TYR A 1 79 ? -8.452 -9.161 0.419 1.00 89.88 79 TYR A O 1
ATOM 631 N N . PHE A 1 80 ? -6.903 -9.888 1.874 1.00 86.06 80 PHE A N 1
ATOM 632 C CA . PHE A 1 80 ? -7.348 -11.275 1.916 1.00 86.06 80 PHE A CA 1
ATOM 633 C C . PHE A 1 80 ? -7.317 -11.791 3.353 1.00 86.06 80 PHE A C 1
ATOM 635 O O . PHE A 1 80 ? -6.349 -11.554 4.072 1.00 86.06 80 PHE A O 1
ATOM 642 N N . LYS A 1 81 ? -8.378 -12.478 3.793 1.00 85.50 81 LYS A N 1
ATOM 643 C CA . LYS A 1 81 ? -8.496 -13.041 5.154 1.00 85.50 81 LYS A CA 1
ATOM 644 C C . LYS A 1 81 ? -8.109 -12.049 6.264 1.00 85.50 81 LYS A C 1
ATOM 646 O O . LYS A 1 81 ? -7.318 -12.357 7.150 1.00 85.50 81 LYS A O 1
ATOM 651 N N . GLN A 1 82 ? -8.678 -10.845 6.217 1.00 88.19 82 GLN A N 1
ATOM 652 C CA . GLN A 1 82 ? -8.401 -9.737 7.146 1.00 88.19 82 GLN A CA 1
ATOM 653 C C . GLN A 1 82 ? -6.968 -9.182 7.159 1.00 88.19 82 GLN A C 1
ATOM 655 O O . GLN A 1 82 ? -6.658 -8.320 7.990 1.00 88.19 82 GLN A O 1
ATOM 660 N N . GLN A 1 83 ? -6.127 -9.600 6.217 1.00 88.81 83 GLN A N 1
ATOM 661 C CA . GLN A 1 83 ? -4.729 -9.215 6.121 1.00 88.81 83 GLN A CA 1
ATOM 662 C C . GLN A 1 83 ? -4.451 -8.535 4.776 1.00 88.81 83 GLN A C 1
ATOM 664 O O . GLN A 1 83 ? -4.894 -8.982 3.719 1.00 88.81 83 GLN A O 1
ATO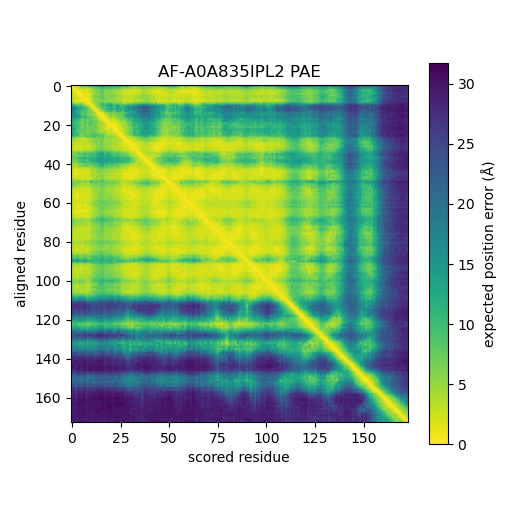M 669 N N . LEU A 1 84 ? -3.706 -7.428 4.807 1.00 92.31 84 LEU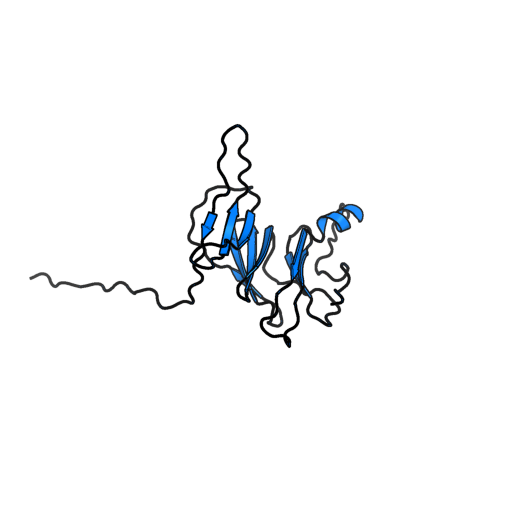 A N 1
ATOM 670 C CA . LEU A 1 84 ? -3.206 -6.808 3.584 1.00 92.31 84 LEU A CA 1
ATOM 671 C C . LEU A 1 84 ? -1.884 -7.469 3.192 1.00 92.31 84 LEU A C 1
ATOM 673 O O . LEU A 1 84 ? -0.954 -7.520 4.005 1.00 92.31 84 LEU A O 1
ATOM 677 N N . TYR A 1 85 ? -1.813 -7.915 1.942 1.00 91.12 85 TYR A N 1
ATOM 678 C CA . TYR A 1 85 ? -0.612 -8.440 1.314 1.00 91.12 85 TYR A CA 1
ATOM 679 C C . TYR A 1 85 ? -0.184 -7.530 0.168 1.00 91.12 85 TYR A C 1
ATOM 681 O O . TYR A 1 85 ? -1.019 -7.009 -0.575 1.00 91.12 85 TYR A O 1
ATOM 689 N N . GLY A 1 86 ? 1.123 -7.363 0.013 1.00 90.44 86 GLY A N 1
ATOM 690 C CA . GLY A 1 86 ? 1.727 -6.697 -1.134 1.00 90.44 86 GLY A CA 1
ATOM 691 C C . GLY A 1 86 ? 2.804 -7.570 -1.754 1.00 90.44 86 GLY A C 1
ATOM 692 O O . GLY A 1 86 ? 3.502 -8.291 -1.044 1.00 90.44 86 GLY A O 1
ATOM 693 N N . ILE A 1 87 ? 2.967 -7.490 -3.070 1.00 87.38 87 ILE A N 1
ATOM 694 C CA . ILE A 1 87 ? 4.101 -8.090 -3.772 1.00 87.38 87 ILE A CA 1
ATOM 695 C C . ILE A 1 87 ? 4.950 -6.990 -4.394 1.00 87.38 87 ILE A C 1
ATOM 697 O O . ILE A 1 87 ? 4.458 -6.141 -5.136 1.00 87.38 87 ILE A O 1
ATOM 701 N N . GLY A 1 88 ? 6.235 -6.990 -4.059 1.00 83.56 88 GLY A N 1
ATOM 702 C CA . GLY A 1 88 ? 7.220 -6.072 -4.611 1.00 83.56 88 GLY A CA 1
ATOM 703 C C . GLY A 1 88 ? 8.016 -6.649 -5.771 1.00 83.56 88 GLY A C 1
ATOM 704 O O . GLY A 1 88 ? 7.945 -7.837 -6.108 1.00 83.56 88 GLY A O 1
ATOM 705 N N . ALA A 1 89 ? 8.853 -5.789 -6.345 1.00 76.06 89 ALA A N 1
ATOM 706 C CA . ALA A 1 89 ? 9.974 -6.208 -7.172 1.00 76.06 89 ALA A CA 1
ATOM 707 C C . ALA A 1 89 ? 10.839 -7.253 -6.434 1.00 76.06 89 ALA A C 1
ATOM 709 O O . ALA A 1 89 ? 10.856 -7.336 -5.205 1.00 76.06 89 ALA A O 1
ATOM 710 N N . ASN A 1 90 ? 11.564 -8.076 -7.195 1.00 72.50 90 ASN A N 1
ATOM 711 C CA . ASN A 1 90 ? 12.460 -9.114 -6.663 1.00 72.50 90 ASN A CA 1
ATOM 712 C C . ASN A 1 90 ? 11.777 -10.190 -5.799 1.00 72.50 90 ASN A C 1
ATOM 714 O O . ASN A 1 90 ? 12.420 -10.774 -4.932 1.00 72.50 90 ASN A O 1
ATOM 718 N N . ARG A 1 91 ? 10.496 -10.489 -6.062 1.00 70.69 91 ARG A N 1
ATOM 719 C CA . ARG A 1 91 ? 9.747 -11.595 -5.427 1.00 70.69 91 ARG A CA 1
ATOM 720 C C . ARG A 1 91 ? 9.580 -11.441 -3.909 1.00 70.69 91 ARG A C 1
ATOM 722 O O . ARG A 1 91 ? 9.414 -12.426 -3.197 1.00 70.69 91 ARG A O 1
ATOM 729 N N . LYS A 1 92 ? 9.594 -10.203 -3.415 1.00 82.25 92 LYS A N 1
ATOM 730 C CA . LYS A 1 92 ? 9.344 -9.913 -2.003 1.00 82.25 92 LYS A CA 1
ATOM 731 C C . LYS A 1 92 ? 7.848 -9.879 -1.732 1.00 82.25 92 LYS A C 1
ATOM 733 O O . LYS A 1 92 ? 7.133 -9.065 -2.317 1.00 82.25 92 LYS A O 1
ATOM 738 N N . LEU A 1 93 ? 7.390 -10.756 -0.846 1.00 86.69 93 LEU A N 1
ATOM 739 C CA . LEU A 1 93 ? 6.046 -10.696 -0.289 1.00 86.69 93 LEU A CA 1
ATOM 740 C C . LEU A 1 93 ? 6.077 -9.846 0.976 1.00 86.69 93 LEU A C 1
ATOM 742 O O . LEU A 1 93 ? 6.975 -9.983 1.802 1.00 86.69 93 LEU A O 1
ATOM 746 N N . TYR A 1 94 ? 5.071 -9.003 1.143 1.00 89.75 94 TYR A N 1
ATOM 747 C CA . TYR A 1 94 ? 4.897 -8.171 2.318 1.00 89.75 94 TYR A CA 1
ATOM 748 C C . TYR A 1 94 ? 3.562 -8.468 2.979 1.00 89.75 94 TYR A C 1
ATOM 750 O O . TYR A 1 94 ? 2.532 -8.543 2.310 1.00 89.75 94 TYR A O 1
ATOM 758 N N . ILE A 1 95 ? 3.588 -8.576 4.301 1.00 91.88 95 ILE A N 1
ATOM 759 C CA . ILE A 1 95 ? 2.407 -8.501 5.155 1.00 91.88 95 ILE A CA 1
ATOM 760 C C . ILE A 1 95 ? 2.365 -7.088 5.721 1.00 91.88 95 ILE A C 1
ATOM 762 O O . ILE A 1 95 ? 3.312 -6.643 6.372 1.00 91.88 95 ILE A O 1
ATOM 766 N N . CYS A 1 96 ? 1.281 -6.369 5.450 1.00 93.12 96 CYS A N 1
ATOM 767 C CA . CYS A 1 96 ? 1.111 -4.985 5.870 1.00 93.12 96 CYS A CA 1
ATOM 768 C C . CYS A 1 96 ? 0.126 -4.897 7.039 1.00 93.12 96 CYS A C 1
ATOM 770 O O . CYS A 1 96 ? -1.068 -5.158 6.887 1.00 93.12 96 CYS A O 1
ATOM 772 N N . ASP A 1 97 ? 0.614 -4.479 8.201 1.00 92.94 97 ASP A N 1
ATOM 773 C CA . ASP A 1 97 ? -0.231 -4.085 9.318 1.00 92.94 97 ASP A CA 1
ATOM 774 C C . ASP A 1 97 ? -0.682 -2.632 9.128 1.00 92.94 97 ASP A C 1
ATOM 776 O O . ASP A 1 97 ? 0.042 -1.671 9.395 1.00 92.94 97 ASP A O 1
ATOM 780 N N . ILE A 1 98 ? -1.900 -2.493 8.612 1.00 93.00 98 ILE A N 1
ATOM 781 C CA . ILE A 1 98 ? -2.539 -1.210 8.298 1.00 93.00 98 ILE A CA 1
ATOM 782 C C . ILE A 1 98 ? -3.421 -0.682 9.430 1.00 93.00 98 ILE A C 1
ATOM 784 O O . ILE A 1 98 ? -3.875 0.465 9.381 1.00 93.00 98 ILE A O 1
ATOM 788 N N . ARG A 1 99 ? -3.679 -1.500 10.455 1.00 90.38 99 ARG A N 1
ATOM 789 C CA . ARG A 1 99 ? -4.493 -1.097 11.606 1.00 90.38 99 ARG A CA 1
ATOM 790 C C . ARG A 1 99 ? -3.636 -0.499 12.725 1.00 90.38 99 ARG A C 1
ATOM 792 O O . ARG A 1 99 ? -4.166 0.281 13.509 1.00 90.38 99 ARG A O 1
ATOM 799 N N . SER A 1 100 ? -2.327 -0.761 12.761 1.00 89.50 100 SER A N 1
ATOM 800 C CA . SER A 1 10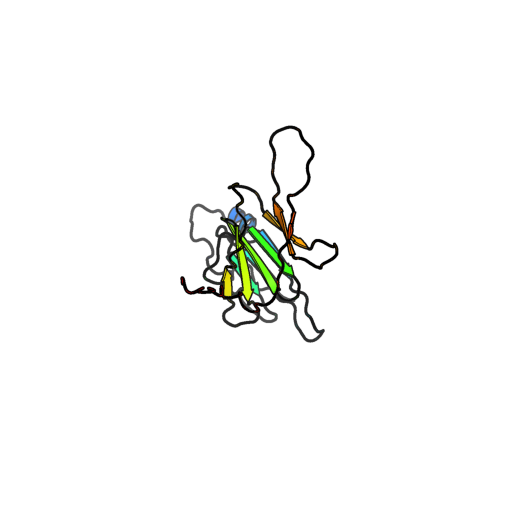0 ? -1.408 -0.063 13.669 1.00 89.50 100 SER A CA 1
ATOM 801 C C . SER A 1 100 ? -1.097 1.381 13.256 1.00 89.50 100 SER A C 1
ATOM 803 O O . SER A 1 100 ? -1.273 1.800 12.106 1.00 89.50 100 SER A O 1
ATOM 805 N N . TYR A 1 101 ? -0.625 2.163 14.231 1.00 87.50 101 TYR A N 1
ATOM 806 C CA . TYR A 1 101 ? -0.160 3.533 14.038 1.00 87.50 101 TYR A CA 1
ATOM 807 C C . TYR A 1 101 ? 1.270 3.697 14.593 1.00 87.50 101 TYR A C 1
ATOM 809 O O . TYR A 1 101 ? 1.469 3.511 15.796 1.00 87.50 101 TYR A O 1
ATOM 817 N N . PRO A 1 102 ? 2.274 4.037 13.759 1.00 89.69 102 PRO A N 1
ATOM 818 C CA . PRO A 1 102 ? 2.206 4.129 12.295 1.00 89.69 102 PRO A CA 1
ATOM 819 C C . PRO A 1 102 ? 1.988 2.746 11.649 1.00 89.69 102 PRO A C 1
ATOM 821 O O . PRO A 1 102 ? 2.374 1.746 12.260 1.00 89.69 102 PRO A O 1
ATOM 824 N N . PRO A 1 103 ? 1.414 2.675 10.430 1.00 93.00 103 PRO A N 1
ATOM 825 C CA . PRO A 1 103 ? 1.267 1.413 9.714 1.00 93.00 103 PRO A CA 1
ATOM 826 C C . PRO A 1 103 ? 2.636 0.847 9.329 1.00 93.00 103 PRO A C 1
ATOM 828 O O . PRO A 1 103 ? 3.588 1.593 9.071 1.00 93.00 103 PRO A O 1
ATOM 831 N N . LYS A 1 104 ? 2.738 -0.481 9.283 1.00 93.88 104 LYS A N 1
ATOM 832 C CA . LYS A 1 104 ? 4.008 -1.191 9.089 1.00 93.88 104 LYS A CA 1
ATOM 833 C C . LYS A 1 104 ? 3.876 -2.282 8.044 1.00 93.88 104 LYS A C 1
ATOM 835 O O . LYS A 1 104 ? 2.793 -2.794 7.788 1.00 93.88 104 LYS A O 1
ATOM 840 N N . ALA A 1 105 ? 5.007 -2.666 7.473 1.00 92.75 105 ALA A N 1
ATOM 841 C CA . ALA A 1 105 ? 5.098 -3.842 6.632 1.00 92.75 105 ALA A CA 1
ATOM 842 C C . ALA A 1 105 ? 6.274 -4.712 7.058 1.00 92.75 105 ALA A C 1
ATOM 844 O O . ALA A 1 105 ? 7.323 -4.212 7.468 1.00 92.75 105 ALA A O 1
ATOM 845 N N . SER A 1 106 ? 6.077 -6.018 6.941 1.00 90.69 106 SER A N 1
ATOM 846 C CA . SER A 1 106 ? 7.083 -7.036 7.199 1.00 90.69 106 SER A CA 1
ATOM 847 C C . SER A 1 106 ? 7.259 -7.878 5.946 1.00 90.69 106 SER A C 1
ATOM 849 O O . SER A 1 106 ? 6.280 -8.336 5.358 1.00 90.69 106 SER A O 1
ATOM 851 N N . GLU A 1 107 ? 8.509 -8.054 5.526 1.00 88.69 107 GLU A N 1
ATOM 852 C CA . GLU A 1 107 ? 8.855 -8.961 4.435 1.00 88.69 107 GLU A CA 1
ATOM 853 C C . GLU A 1 107 ? 8.677 -10.407 4.907 1.00 88.69 107 GLU A C 1
ATOM 855 O O . GLU A 1 107 ? 9.133 -10.784 5.986 1.00 88.69 107 GLU A O 1
ATOM 860 N N . VAL A 1 108 ? 8.006 -11.211 4.093 1.00 83.69 108 VAL A N 1
ATOM 861 C CA . VAL A 1 108 ? 7.859 -12.646 4.299 1.00 83.69 108 VAL A CA 1
ATOM 862 C C . VAL A 1 108 ? 8.833 -13.341 3.371 1.00 83.69 108 VAL A C 1
ATOM 864 O O . VAL A 1 108 ? 8.774 -13.179 2.151 1.00 83.69 108 VAL A O 1
ATOM 867 N N . HIS A 1 109 ? 9.725 -14.134 3.955 1.00 73.88 109 HIS A N 1
ATOM 868 C CA . HIS A 1 109 ? 10.596 -14.988 3.172 1.00 73.88 109 HIS A CA 1
ATOM 869 C C . HIS A 1 109 ? 9.772 -16.130 2.585 1.00 73.88 109 HIS A C 1
ATOM 871 O O . HIS A 1 109 ? 9.231 -16.955 3.322 1.00 73.88 109 HIS A O 1
ATOM 877 N N . VAL A 1 110 ? 9.671 -16.169 1.261 1.00 66.25 110 VAL A N 1
ATOM 878 C CA . VAL A 1 110 ? 8.987 -17.249 0.559 1.00 66.25 110 VAL A CA 1
ATOM 879 C C . VAL A 1 110 ? 10.045 -18.147 -0.068 1.00 66.25 110 VAL A C 1
ATOM 881 O O . VAL A 1 110 ? 10.864 -17.693 -0.869 1.00 66.25 110 VAL A O 1
ATOM 884 N N . SER A 1 111 ? 10.051 -19.423 0.312 1.00 55.88 111 SER A N 1
ATOM 885 C CA . SER A 1 111 ? 11.004 -20.413 -0.188 1.00 55.88 111 SER A CA 1
ATOM 886 C C . SER A 1 111 ? 10.602 -20.890 -1.586 1.00 55.88 111 SER A C 1
ATOM 888 O O . SER A 1 111 ? 10.143 -22.016 -1.752 1.00 55.88 111 SER A O 1
ATOM 890 N N . TYR A 1 112 ? 10.753 -20.039 -2.600 1.00 59.06 112 TYR A N 1
ATOM 891 C CA . TYR A 1 112 ? 10.635 -20.462 -3.997 1.00 59.06 112 TYR A CA 1
ATOM 892 C C . TYR A 1 112 ? 11.812 -19.941 -4.829 1.00 59.06 112 TYR A C 1
ATOM 894 O O . TYR A 1 112 ? 12.124 -18.746 -4.847 1.00 59.06 112 TYR A O 1
ATOM 902 N N . SER A 1 113 ? 12.460 -20.846 -5.565 1.00 45.44 113 SER A N 1
ATOM 903 C CA . SER A 1 113 ? 13.459 -20.517 -6.582 1.00 45.44 113 SER A CA 1
ATOM 904 C C . SER A 1 113 ? 12.764 -20.284 -7.926 1.00 45.44 113 SER A C 1
ATOM 906 O O . SER A 1 113 ? 12.402 -21.240 -8.602 1.00 45.44 113 SER A O 1
ATOM 908 N N . LEU A 1 114 ? 12.567 -19.031 -8.332 1.00 52.28 114 LEU A N 1
ATOM 909 C CA . LEU A 1 114 ? 12.036 -18.696 -9.658 1.00 52.28 114 LEU A CA 1
ATOM 910 C C . LEU A 1 114 ? 12.982 -17.722 -10.360 1.00 52.28 114 LEU A C 1
ATOM 912 O O . LEU A 1 114 ? 13.249 -16.633 -9.865 1.00 52.28 114 LEU A O 1
ATOM 916 N N . SER A 1 115 ? 13.528 -18.122 -11.501 1.00 48.16 115 SER A N 1
ATOM 917 C CA . SER A 1 115 ? 14.644 -17.454 -12.181 1.00 48.16 115 SER A CA 1
ATOM 918 C C . SER A 1 115 ? 14.238 -16.379 -13.199 1.00 48.16 115 SER A C 1
ATOM 920 O O . SER A 1 115 ? 14.994 -16.136 -14.132 1.00 48.16 115 SER A O 1
ATOM 922 N N . PHE A 1 116 ? 13.084 -15.718 -13.055 1.00 50.31 116 PHE A N 1
ATOM 923 C CA . PHE A 1 116 ? 12.615 -14.764 -14.073 1.00 50.31 116 PHE A CA 1
ATOM 924 C C . PHE A 1 116 ? 12.434 -13.339 -13.525 1.00 50.31 116 PHE A C 1
ATOM 926 O O . PHE A 1 116 ? 11.560 -13.054 -12.697 1.00 50.31 116 PHE A O 1
ATOM 933 N N . GLU A 1 117 ? 13.297 -12.437 -13.995 1.00 53.97 117 GLU A N 1
ATOM 934 C CA . GLU A 1 117 ? 13.168 -10.983 -13.857 1.00 53.97 117 GLU A CA 1
ATOM 935 C C . GLU A 1 117 ? 12.217 -10.432 -14.938 1.00 53.97 117 GLU A C 1
ATOM 937 O O . GLU A 1 117 ? 12.145 -10.971 -16.037 1.00 53.97 117 GLU A O 1
ATOM 942 N N . GLY A 1 118 ? 11.471 -9.361 -14.635 1.00 52.62 118 GLY A N 1
ATOM 943 C CA . GLY A 1 118 ? 10.702 -8.608 -15.645 1.00 52.62 118 GLY A CA 1
ATOM 944 C C . GLY A 1 118 ? 9.242 -9.018 -15.893 1.00 52.62 118 GLY A C 1
ATOM 945 O O . GLY A 1 118 ? 8.610 -8.457 -16.782 1.00 52.62 118 GLY A O 1
ATOM 946 N N . VAL A 1 119 ? 8.676 -9.944 -15.117 1.00 59.34 119 VAL A N 1
ATOM 947 C CA . VAL A 1 119 ? 7.283 -10.398 -15.291 1.00 59.34 119 VAL A CA 1
ATOM 948 C C . VAL A 1 119 ? 6.318 -9.561 -14.437 1.00 59.34 119 VAL A C 1
ATOM 950 O O . VAL A 1 119 ? 6.579 -9.340 -13.251 1.00 59.34 119 VAL A O 1
ATOM 953 N N . ASN A 1 120 ? 5.202 -9.099 -15.019 1.00 62.66 120 ASN A N 1
ATOM 954 C CA . ASN A 1 120 ? 4.112 -8.487 -14.253 1.00 62.66 120 ASN A CA 1
ATOM 955 C C . ASN A 1 120 ? 3.469 -9.554 -13.363 1.00 62.66 120 ASN A C 1
ATOM 957 O O . ASN A 1 120 ? 3.005 -10.582 -13.859 1.00 62.66 120 ASN A O 1
ATOM 961 N N . ARG A 1 121 ? 3.450 -9.300 -12.054 1.00 67.88 121 ARG A N 1
ATOM 962 C CA . ARG A 1 121 ? 2.926 -10.232 -11.053 1.00 67.88 121 ARG A CA 1
ATOM 963 C C . ARG A 1 121 ? 1.666 -9.673 -10.434 1.00 67.88 121 ARG A C 1
ATOM 965 O O . ARG A 1 121 ? 1.639 -8.495 -10.077 1.00 67.88 121 ARG A O 1
ATOM 972 N N . TYR A 1 122 ? 0.676 -10.534 -10.263 1.00 72.75 122 TYR A N 1
ATOM 973 C CA . TYR A 1 122 ? -0.598 -10.177 -9.659 1.00 72.75 122 TYR A CA 1
ATOM 974 C C . TYR A 1 122 ? -0.921 -11.142 -8.523 1.00 72.75 122 TYR A C 1
ATOM 976 O O . TYR A 1 122 ? -0.609 -12.334 -8.575 1.00 72.75 122 TYR A O 1
ATOM 984 N N . LEU A 1 123 ? -1.532 -10.601 -7.477 1.00 74.44 123 LEU A N 1
ATOM 985 C CA . LEU A 1 123 ? -2.062 -11.363 -6.359 1.00 74.44 123 LEU A CA 1
ATOM 986 C C . LEU A 1 123 ? -3.514 -11.713 -6.666 1.00 74.44 123 LEU A C 1
ATOM 988 O O . LEU A 1 123 ? -4.328 -10.822 -6.918 1.00 74.44 123 LEU A O 1
ATOM 992 N N . VAL A 1 124 ? -3.841 -13.001 -6.627 1.00 73.62 124 VAL A N 1
ATOM 993 C CA . VAL A 1 124 ? -5.193 -13.494 -6.889 1.00 73.62 124 VAL A CA 1
ATOM 994 C C . VAL A 1 124 ? -5.666 -14.399 -5.759 1.00 73.62 124 VAL A C 1
ATOM 996 O O . VAL A 1 124 ? -4.924 -15.220 -5.214 1.00 73.62 124 VAL A O 1
ATOM 999 N N . GLU A 1 125 ? -6.933 -14.244 -5.404 1.00 72.94 125 GLU A N 1
ATOM 1000 C CA . GLU A 1 125 ? -7.647 -15.238 -4.617 1.00 72.94 125 GLU A CA 1
ATOM 1001 C C . GLU A 1 125 ? -8.022 -16.392 -5.550 1.00 72.94 125 GLU A C 1
ATOM 1003 O O . GLU A 1 125 ? -8.705 -16.185 -6.554 1.00 72.94 125 GLU A O 1
ATOM 1008 N N . TRP A 1 126 ? -7.552 -17.603 -5.247 1.00 63.94 126 TRP A N 1
ATOM 1009 C CA . TRP A 1 126 ? -7.936 -18.789 -6.005 1.00 63.94 126 TRP A CA 1
ATOM 1010 C C . TRP A 1 126 ? -9.041 -19.531 -5.258 1.00 63.94 126 TRP A C 1
ATOM 1012 O O . TRP A 1 126 ? -8.811 -20.102 -4.190 1.00 63.94 126 TRP A O 1
ATOM 1022 N N . PHE A 1 127 ? -10.240 -19.562 -5.838 1.00 51.81 127 PHE A N 1
ATOM 1023 C CA . PHE A 1 127 ? -11.353 -20.355 -5.321 1.00 51.81 127 PHE A CA 1
ATOM 1024 C C . PHE A 1 127 ? -11.130 -21.840 -5.645 1.00 51.81 127 PHE A C 1
ATOM 1026 O O . PHE A 1 127 ? -11.468 -22.328 -6.721 1.00 51.81 127 PHE A O 1
ATOM 1033 N N . GLY A 1 128 ? -10.523 -22.571 -4.710 1.00 55.00 128 GLY A N 1
ATOM 1034 C CA . GLY A 1 128 ? -10.337 -24.018 -4.801 1.00 55.00 128 GLY A CA 1
ATOM 1035 C C . GLY A 1 128 ? -9.810 -24.605 -3.495 1.00 55.00 128 GLY A C 1
ATOM 1036 O O . GLY A 1 128 ? -8.887 -24.040 -2.924 1.00 55.00 128 GLY A O 1
ATOM 1037 N N . LEU A 1 129 ? -10.434 -25.710 -3.062 1.00 46.75 129 LEU A N 1
ATOM 1038 C CA . LEU A 1 129 ? -10.203 -26.642 -1.934 1.00 46.75 129 LEU A CA 1
ATOM 1039 C C . LEU A 1 129 ? -9.611 -26.167 -0.584 1.00 46.75 129 LEU A C 1
ATOM 1041 O O . LEU A 1 129 ? -9.833 -26.877 0.386 1.00 46.75 129 LEU A O 1
ATOM 1045 N N . ASN A 1 130 ? -8.924 -25.027 -0.455 1.00 54.16 130 ASN A N 1
ATOM 1046 C CA . ASN A 1 130 ? -8.172 -24.640 0.745 1.00 54.16 130 ASN A CA 1
ATOM 1047 C C . ASN A 1 130 ? -8.095 -23.117 1.028 1.00 54.16 130 ASN A C 1
ATOM 1049 O O . ASN A 1 130 ? -7.296 -22.718 1.870 1.00 54.16 130 ASN A O 1
ATOM 1053 N N . ASP A 1 131 ? -8.881 -22.254 0.368 1.00 59.28 131 ASP A N 1
ATOM 1054 C CA . ASP A 1 131 ? -8.885 -20.791 0.600 1.00 59.28 131 ASP A CA 1
ATOM 1055 C C . ASP A 1 131 ? -7.470 -20.171 0.648 1.00 59.28 131 ASP A C 1
ATOM 1057 O O . ASP A 1 131 ? -7.077 -19.533 1.633 1.00 59.28 131 ASP A O 1
ATOM 1061 N N . ASN A 1 132 ? -6.654 -20.400 -0.375 1.00 61.88 132 ASN A N 1
ATOM 1062 C CA . ASN A 1 132 ? -5.259 -19.973 -0.351 1.00 61.88 132 ASN A CA 1
ATOM 1063 C C . ASN A 1 132 ? -5.018 -18.728 -1.207 1.00 61.88 132 ASN A C 1
ATOM 1065 O O . ASN A 1 132 ? -5.559 -18.581 -2.305 1.00 61.88 132 ASN A O 1
ATOM 1069 N N . LEU A 1 133 ? -4.131 -17.857 -0.718 1.00 57.09 133 LEU A N 1
ATOM 1070 C CA . LEU A 1 133 ? -3.615 -16.748 -1.509 1.00 57.09 133 LEU A CA 1
ATOM 1071 C C . LEU A 1 133 ? -2.648 -17.293 -2.558 1.00 57.09 133 LEU A C 1
ATOM 1073 O O . LEU A 1 133 ? -1.729 -18.047 -2.221 1.00 57.09 133 LEU A O 1
ATOM 1077 N N . THR A 1 134 ? -2.853 -16.895 -3.811 1.00 62.75 134 THR A N 1
ATOM 1078 C CA . THR A 1 134 ? -2.047 -17.367 -4.932 1.00 62.75 134 THR A CA 1
ATOM 1079 C C . THR A 1 134 ? -1.400 -16.204 -5.682 1.00 62.75 134 THR A C 1
ATOM 1081 O O . THR A 1 134 ? -1.992 -15.138 -5.847 1.00 62.75 134 THR A O 1
ATOM 1084 N N . PHE A 1 135 ? -0.167 -16.402 -6.143 1.00 64.31 135 PHE A N 1
ATOM 1085 C CA . PHE A 1 135 ? 0.470 -15.519 -7.119 1.00 64.31 135 PHE A CA 1
ATOM 1086 C C . PHE A 1 135 ? 0.221 -16.025 -8.534 1.00 64.31 135 PHE A C 1
ATOM 1088 O O . PHE A 1 135 ? 0.365 -17.223 -8.781 1.00 64.31 135 PHE A O 1
ATOM 1095 N N . ALA A 1 136 ? -0.088 -15.107 -9.445 1.00 59.16 136 ALA A N 1
ATOM 1096 C CA . ALA A 1 136 ? -0.079 -15.356 -10.876 1.00 59.16 136 ALA A CA 1
ATOM 1097 C C . ALA A 1 136 ? 1.012 -14.500 -11.532 1.00 59.16 136 ALA A C 1
ATOM 1099 O O . ALA A 1 136 ? 1.033 -13.272 -11.383 1.00 59.16 136 ALA A O 1
ATOM 1100 N N . ASP A 1 137 ? 1.911 -15.153 -12.264 1.00 58.75 137 ASP A N 1
ATOM 1101 C CA . ASP A 1 137 ? 2.877 -14.493 -13.141 1.00 58.75 137 ASP A CA 1
ATOM 1102 C C . ASP A 1 137 ? 2.280 -14.408 -14.557 1.00 58.75 137 ASP A C 1
ATOM 1104 O O . ASP A 1 137 ? 1.962 -15.437 -15.157 1.00 58.75 137 ASP A O 1
ATOM 1108 N N . ASN A 1 138 ? 2.143 -13.201 -15.121 1.00 48.94 138 ASN A N 1
ATOM 1109 C CA . ASN A 1 138 ? 1.805 -13.040 -16.541 1.00 48.94 138 ASN A CA 1
ATOM 1110 C C . ASN A 1 138 ? 3.061 -13.258 -17.384 1.00 48.94 138 ASN A C 1
ATOM 1112 O O . ASN A 1 138 ? 3.751 -12.299 -17.734 1.00 48.94 138 ASN A O 1
ATOM 1116 N N . VAL A 1 139 ? 3.374 -14.510 -17.710 1.00 39.09 139 VAL A N 1
ATOM 1117 C CA . VAL A 1 139 ? 4.475 -14.820 -18.624 1.00 39.09 139 VAL A CA 1
ATOM 1118 C C . VAL A 1 139 ? 4.057 -14.410 -20.039 1.00 39.09 139 VAL A C 1
ATOM 1120 O O . VAL A 1 139 ? 3.270 -15.090 -20.689 1.00 39.09 139 VAL A O 1
ATOM 1123 N N . VAL A 1 140 ? 4.564 -13.278 -20.532 1.00 35.38 140 VAL A N 1
ATOM 1124 C CA . VAL A 1 140 ? 4.472 -12.956 -21.962 1.00 35.38 140 VAL A CA 1
ATOM 1125 C C . VAL A 1 140 ? 5.514 -13.813 -22.675 1.00 35.38 140 VAL A C 1
ATOM 1127 O O . VAL A 1 140 ? 6.680 -13.432 -22.779 1.00 35.38 140 VAL A O 1
ATOM 1130 N N . LEU A 1 141 ? 5.111 -15.007 -23.107 1.00 34.84 141 LEU A N 1
ATOM 1131 C CA . LEU A 1 141 ? 5.918 -15.841 -23.989 1.00 34.84 141 LEU A CA 1
ATOM 1132 C C . LEU A 1 141 ? 5.780 -15.290 -25.410 1.00 34.84 141 LEU A C 1
ATOM 1134 O O . LEU A 1 141 ? 4.699 -15.292 -25.997 1.00 34.84 141 LEU A O 1
ATOM 1138 N N . ASN A 1 142 ? 6.877 -14.764 -25.952 1.00 32.69 142 ASN A N 1
ATOM 1139 C CA . ASN A 1 142 ? 6.948 -14.418 -27.364 1.00 32.69 142 ASN A CA 1
ATOM 1140 C C . ASN A 1 142 ? 6.874 -15.710 -28.187 1.00 32.69 142 ASN A C 1
ATOM 1142 O O . ASN A 1 142 ? 7.862 -16.436 -28.260 1.00 32.69 142 ASN A O 1
ATOM 1146 N N . GLY A 1 143 ? 5.732 -15.940 -28.830 1.00 34.38 143 GLY A N 1
ATOM 1147 C CA . GLY A 1 143 ? 5.571 -16.955 -29.868 1.00 34.38 143 GLY A CA 1
ATOM 1148 C C . GLY A 1 143 ? 5.054 -18.292 -29.348 1.00 34.38 143 GLY A C 1
ATOM 1149 O O . GLY A 1 143 ? 5.777 -19.036 -28.697 1.00 34.38 143 GLY A O 1
ATOM 1150 N N . ASP A 1 144 ? 3.798 -18.555 -29.705 1.00 37.66 144 ASP A N 1
ATOM 1151 C CA . ASP A 1 144 ? 3.190 -19.864 -29.934 1.00 37.66 144 ASP A CA 1
ATOM 1152 C C . ASP A 1 144 ? 3.451 -20.940 -28.878 1.00 37.66 144 ASP A C 1
ATOM 1154 O O . ASP A 1 144 ? 4.293 -21.789 -29.098 1.00 37.66 144 ASP A O 1
ATOM 1158 N N . PHE A 1 145 ? 2.693 -20.941 -27.778 1.00 31.75 145 PHE A N 1
ATOM 1159 C CA . PHE A 1 145 ? 2.110 -22.135 -27.136 1.00 31.75 145 PHE A CA 1
ATOM 1160 C C . PHE A 1 145 ? 1.117 -21.662 -26.056 1.00 31.75 145 PHE A C 1
ATOM 1162 O O . PHE A 1 145 ? 1.434 -20.785 -25.251 1.00 31.75 145 PHE A O 1
ATOM 1169 N N . GLU A 1 146 ? -0.105 -22.204 -26.062 1.00 43.50 146 GLU A N 1
ATOM 1170 C CA . GLU A 1 146 ? -1.071 -22.020 -24.974 1.00 43.50 146 GLU A CA 1
ATOM 1171 C C . GLU A 1 146 ? -0.556 -22.715 -23.710 1.00 43.50 146 GLU A C 1
ATOM 1173 O O . GLU A 1 146 ? -0.575 -23.938 -23.670 1.00 43.50 146 GLU A O 1
ATOM 1178 N N . GLU A 1 147 ? -0.175 -21.970 -22.669 1.00 42.34 147 GLU A N 1
ATOM 1179 C CA . GLU A 1 147 ? -0.280 -22.437 -21.279 1.00 42.34 147 GLU A CA 1
ATOM 1180 C C . GLU A 1 147 ? -0.602 -21.265 -20.335 1.00 42.34 147 GLU A C 1
ATOM 1182 O O . GLU A 1 147 ? -0.135 -20.139 -20.513 1.00 42.34 147 GLU A O 1
ATOM 1187 N N . GLY A 1 148 ? -1.485 -21.534 -19.369 1.00 40.53 148 GLY A N 1
ATOM 1188 C CA . GLY A 1 148 ? -2.076 -20.557 -18.451 1.00 40.53 148 GLY A CA 1
ATOM 1189 C C . GLY A 1 148 ? -1.124 -20.035 -17.362 1.00 40.53 148 GLY A C 1
ATOM 1190 O O . GLY A 1 148 ? 0.054 -20.387 -17.329 1.00 40.53 148 GLY A O 1
ATOM 1191 N N . PRO A 1 149 ? -1.618 -19.176 -16.449 1.00 45.22 149 PRO A N 1
ATOM 1192 C CA . PRO A 1 149 ? -0.791 -18.564 -15.411 1.00 45.22 149 PRO A CA 1
ATOM 1193 C C . PRO A 1 149 ? -0.111 -19.625 -14.536 1.00 45.22 149 PRO A C 1
ATOM 1195 O O . PRO A 1 149 ? -0.743 -20.600 -14.130 1.00 45.22 149 PRO A O 1
ATOM 1198 N N . LEU A 1 150 ? 1.162 -19.409 -14.189 1.00 47.28 150 LEU A N 1
ATOM 1199 C CA . LEU A 1 150 ? 1.818 -20.183 -13.132 1.00 47.28 150 LEU A CA 1
ATOM 1200 C C . LEU A 1 150 ? 1.202 -19.780 -11.786 1.00 47.28 150 LEU A C 1
ATOM 1202 O O . LEU A 1 150 ? 1.242 -18.610 -11.408 1.00 47.28 150 LEU A O 1
ATOM 1206 N N . VAL A 1 151 ? 0.614 -20.756 -11.097 1.00 50.09 151 VAL A N 1
ATOM 1207 C CA . VAL A 1 151 ? -0.177 -20.604 -9.866 1.00 50.09 151 VAL A CA 1
ATOM 1208 C C . VAL A 1 151 ? 0.650 -21.127 -8.694 1.00 50.09 151 VAL A C 1
ATOM 1210 O O . VAL A 1 151 ? 0.924 -22.323 -8.613 1.00 50.09 151 VAL A O 1
ATOM 1213 N N . TYR A 1 152 ? 1.040 -20.247 -7.768 1.00 55.91 152 TYR A N 1
ATOM 1214 C CA . TYR A 1 152 ? 1.761 -20.631 -6.544 1.00 55.91 152 TYR A CA 1
ATOM 1215 C C . TYR A 1 152 ? 0.910 -20.391 -5.309 1.00 55.91 152 TYR A C 1
ATOM 1217 O O . TYR A 1 152 ? 0.482 -19.267 -5.072 1.00 55.91 152 TYR A O 1
ATOM 1225 N N . THR A 1 153 ? 0.716 -21.420 -4.493 1.00 50.88 153 THR A N 1
ATOM 1226 C CA . THR A 1 153 ? -0.142 -21.382 -3.307 1.00 50.88 153 THR A CA 1
ATOM 1227 C C . THR A 1 153 ? 0.659 -21.069 -2.041 1.00 50.88 153 THR A C 1
ATOM 1229 O O . THR A 1 153 ? 1.573 -21.813 -1.692 1.00 50.88 153 THR A O 1
ATOM 1232 N N . LEU A 1 154 ? 0.294 -20.014 -1.308 1.00 51.62 154 LEU A N 1
ATOM 1233 C CA . LEU A 1 154 ? 0.839 -19.751 0.027 1.00 51.62 154 LEU A CA 1
ATOM 1234 C C . LEU A 1 154 ? 0.002 -20.446 1.103 1.00 51.62 154 LEU A C 1
ATOM 1236 O O . LEU A 1 154 ? -1.168 -20.118 1.286 1.00 51.62 154 LEU A O 1
ATOM 1240 N N . SER A 1 155 ? 0.625 -21.340 1.874 1.00 44.00 155 SER A N 1
ATOM 1241 C CA . SER A 1 155 ? 0.055 -21.809 3.140 1.00 44.00 155 SER A CA 1
ATOM 1242 C C . SER A 1 155 ? 0.370 -20.790 4.230 1.00 44.00 155 SER A C 1
ATOM 1244 O O . SER A 1 155 ? 1.487 -20.743 4.743 1.00 44.00 155 SER A O 1
ATOM 1246 N N . THR A 1 156 ? -0.600 -19.957 4.600 1.00 39.16 156 THR A N 1
ATOM 1247 C CA . THR A 1 156 ? -0.465 -19.050 5.747 1.00 39.16 156 THR A CA 1
ATOM 1248 C C . THR A 1 156 ? -0.803 -19.798 7.036 1.00 39.16 156 THR A C 1
ATOM 1250 O O . THR A 1 156 ? -1.848 -19.569 7.645 1.00 39.16 156 THR A O 1
ATOM 1253 N N . SER A 1 157 ? 0.052 -20.733 7.442 1.00 32.09 157 SER A N 1
ATOM 1254 C CA . SER A 1 157 ? -0.045 -21.347 8.769 1.00 32.09 157 SER A CA 1
ATOM 1255 C C . SER A 1 157 ? 0.592 -20.398 9.791 1.00 32.09 157 SER A C 1
ATOM 1257 O O . SER A 1 157 ? 1.728 -19.970 9.567 1.00 32.09 157 SER A O 1
ATOM 1259 N N . PRO A 1 158 ? -0.071 -20.051 10.908 1.00 29.75 158 PRO A N 1
ATOM 1260 C CA . PRO A 1 158 ? 0.605 -19.379 12.007 1.00 29.75 158 PRO A CA 1
ATOM 1261 C C . PRO A 1 158 ? 1.665 -20.324 12.580 1.00 29.75 158 PRO A C 1
ATOM 1263 O O . PRO A 1 158 ? 1.421 -21.513 12.775 1.00 29.75 158 PRO A O 1
ATOM 1266 N N . THR A 1 159 ? 2.860 -19.789 12.794 1.00 40.47 159 THR A N 1
ATOM 1267 C CA . THR A 1 159 ? 4.054 -20.486 13.267 1.00 40.47 159 THR A CA 1
ATOM 1268 C C . THR A 1 159 ? 3.752 -21.404 14.457 1.00 40.47 159 THR A C 1
ATOM 1270 O O . THR A 1 159 ? 3.447 -20.925 15.546 1.00 40.47 159 THR A O 1
ATOM 1273 N N . SER A 1 160 ? 3.914 -22.716 14.282 1.00 32.91 160 SER A N 1
ATOM 1274 C CA . SER A 1 160 ? 4.211 -23.630 15.386 1.00 32.91 160 SER A CA 1
ATOM 1275 C C . SER A 1 160 ? 5.473 -24.411 15.032 1.00 32.91 160 SER A C 1
ATOM 1277 O O . SER A 1 160 ? 5.455 -25.235 14.124 1.00 32.91 160 SER A O 1
ATOM 1279 N N . GLU A 1 161 ? 6.553 -24.053 15.725 1.00 29.30 161 GLU A N 1
ATOM 1280 C CA . GLU A 1 161 ? 7.789 -24.808 15.965 1.00 29.30 161 GLU A CA 1
ATOM 1281 C C . GLU A 1 161 ? 8.367 -25.655 14.820 1.00 29.30 161 GLU A C 1
ATOM 1283 O O . GLU A 1 161 ? 7.913 -26.751 14.496 1.00 29.30 161 GLU A O 1
ATOM 1288 N N . SER A 1 162 ? 9.503 -25.193 14.299 1.00 30.62 162 SER A N 1
ATOM 1289 C CA . SER A 1 162 ? 10.458 -26.027 13.573 1.00 30.62 162 SER A CA 1
ATOM 1290 C C . SER A 1 162 ? 10.864 -27.233 14.441 1.00 30.62 162 SER A C 1
ATOM 1292 O O . SER A 1 162 ? 11.355 -27.020 15.555 1.00 30.62 162 SER A O 1
ATOM 1294 N N . PRO A 1 163 ? 10.755 -28.488 13.969 1.00 31.14 163 PRO A N 1
ATOM 1295 C CA . PRO A 1 163 ? 11.326 -29.620 14.686 1.00 31.14 163 PRO A CA 1
ATOM 1296 C C . PRO A 1 163 ? 12.853 -29.477 14.726 1.00 31.14 163 PRO A C 1
ATOM 1298 O O . PRO A 1 163 ? 13.516 -29.482 13.689 1.00 31.14 163 PRO A O 1
ATOM 1301 N N . GLN A 1 164 ? 13.424 -29.338 15.924 1.00 34.81 164 GLN A N 1
ATOM 1302 C CA . GLN A 1 164 ? 14.869 -29.456 16.130 1.00 34.81 164 GLN A CA 1
ATOM 1303 C C . GLN A 1 164 ? 15.328 -30.870 15.721 1.00 34.81 164 GLN A C 1
ATOM 1305 O O . GLN A 1 164 ? 14.680 -31.850 16.109 1.00 34.81 164 GLN A O 1
ATOM 1310 N N . PRO A 1 165 ? 16.439 -31.024 14.981 1.00 30.45 165 PRO A N 1
ATOM 1311 C CA . PRO A 1 165 ? 16.986 -32.340 14.681 1.00 30.45 165 PRO A CA 1
ATOM 1312 C C . PRO A 1 165 ? 17.475 -33.006 15.976 1.00 30.45 165 PRO A C 1
ATOM 1314 O O . PRO A 1 165 ? 18.418 -32.542 16.616 1.00 30.45 165 PRO A O 1
ATOM 1317 N N . ARG A 1 166 ? 16.841 -34.120 16.368 1.00 33.53 166 ARG A N 1
ATOM 1318 C CA . ARG A 1 166 ? 17.386 -35.013 17.400 1.00 33.53 166 ARG A CA 1
ATOM 1319 C C . ARG A 1 166 ? 18.593 -35.740 16.813 1.00 33.53 166 ARG A C 1
ATOM 1321 O O . ARG A 1 166 ? 18.434 -36.644 15.997 1.00 33.53 166 ARG A O 1
ATOM 1328 N N . TYR A 1 167 ? 19.791 -35.366 17.243 1.00 35.16 167 TYR A N 1
ATOM 1329 C CA . TYR A 1 167 ? 20.968 -36.205 17.055 1.00 35.16 167 TYR A CA 1
ATOM 1330 C C . TYR A 1 167 ? 20.872 -37.401 18.005 1.00 35.16 167 TYR A C 1
ATOM 1332 O O . TYR A 1 167 ? 21.030 -37.255 19.215 1.00 35.16 167 TYR A O 1
ATOM 1340 N N . ASN A 1 168 ? 20.615 -38.586 17.453 1.00 39.22 168 ASN A N 1
ATOM 1341 C CA . ASN A 1 168 ? 20.868 -39.836 18.157 1.00 39.22 168 ASN A CA 1
ATOM 1342 C C . ASN A 1 168 ? 22.373 -40.112 18.094 1.00 39.22 168 ASN A C 1
ATOM 1344 O O . ASN A 1 168 ? 22.886 -40.575 17.077 1.00 39.22 168 ASN A O 1
ATOM 1348 N N . SER A 1 169 ? 23.087 -39.832 19.179 1.00 48.53 169 SER A N 1
ATOM 1349 C CA . SER A 1 169 ? 24.398 -40.421 19.424 1.00 48.53 169 SER A CA 1
ATOM 1350 C C . SER A 1 169 ? 24.208 -41.892 19.807 1.00 48.53 169 SER A C 1
ATOM 1352 O O . SER A 1 169 ? 23.750 -42.207 20.903 1.00 48.53 169 SER A O 1
ATOM 1354 N N . GLN A 1 170 ? 24.547 -42.811 18.901 1.00 43.19 170 GLN A N 1
ATOM 1355 C CA . GLN A 1 170 ? 24.842 -44.191 19.295 1.00 43.19 170 GLN A CA 1
ATOM 1356 C C . GLN A 1 170 ? 26.282 -44.264 19.827 1.00 43.19 170 GLN A C 1
ATOM 1358 O O . GLN A 1 170 ? 27.174 -43.670 19.217 1.00 43.19 170 GLN A O 1
ATOM 1363 N N . PRO A 1 171 ? 26.543 -44.991 20.926 1.00 47.44 171 PRO A N 1
ATOM 1364 C CA . PRO A 1 171 ? 27.902 -45.302 21.344 1.00 47.44 171 PRO A CA 1
ATOM 1365 C C . PRO A 1 171 ? 28.477 -46.419 20.458 1.00 47.44 171 PRO A C 1
ATOM 1367 O O . PRO A 1 171 ? 27.806 -47.423 20.213 1.00 47.44 171 PRO A O 1
ATOM 1370 N N . MET A 1 172 ? 29.715 -46.251 19.982 1.00 45.69 172 MET A N 1
ATOM 1371 C CA . MET A 1 172 ? 30.503 -47.379 19.476 1.00 45.69 172 MET A CA 1
ATOM 1372 C C . MET A 1 172 ? 30.942 -48.238 20.664 1.00 45.69 172 MET A C 1
ATOM 1374 O O . MET A 1 172 ? 31.424 -47.706 21.667 1.00 45.69 172 MET A O 1
ATOM 1378 N N . ALA A 1 173 ? 30.709 -49.542 20.528 1.00 59.06 173 ALA A N 1
ATOM 1379 C CA . ALA A 1 173 ? 31.272 -50.593 21.365 1.00 59.06 173 ALA A CA 1
ATOM 1380 C C . ALA A 1 173 ? 32.779 -50.757 21.122 1.00 59.06 173 ALA A C 1
ATOM 1382 O O . ALA A 1 173 ? 33.230 -50.420 20.001 1.00 59.06 173 ALA A O 1
#

Mean predicted aligned error: 12.8 Å

Secondary structure (DSSP, 8-state):
-PPPPGGGSS-----TTS-HHHHHHHSEEEEEEPPPSSTTSPP-EEEEETTTTEEEEE-TT-SS-EEPTT---EEEEEEETTEEEEEEGGG-EEEEE-SSSS-EEEEE---------S-EEEEEEE-SSS-EEEEEEE---SSS-----EEEEE-------PPP-----PPP-

Radius of gyration: 20.27 Å; Cα contacts (8 Å, |Δi|>4): 298; chains: 1; bounding box: 52×69×51 Å

Sequence (173 aa):
MNLPPQSTFDSQFQDPTITRTQLRDFMISKVVLTYPKDPSEDCIAVAIHTLSKKIAIARPGDKTWTTIQNISFVMDVIYFKQQLYGIGANRKLYICDIRSYPPKASEVHVSYSLSFEGVNRYLVEWFGLNDNLTFADNVVLNGDFEEGPLVYTLSTSPTSESPQPRYNSQPMA

Solvent-accessible surface area (backbone atoms only — not comparable to full-atom values): 11000 Å² total; per-residue (Å²): 135,72,77,40,58,79,92,36,49,75,77,69,78,84,57,88,86,62,50,74,66,55,48,66,69,45,35,57,79,46,74,51,66,43,76,52,95,46,97,88,48,73,54,36,41,38,34,33,29,37,91,58,17,26,47,29,36,34,49,80,84,38,76,42,39,47,64,36,60,100,54,52,45,42,69,31,69,44,68,52,95,94,38,38,37,35,34,31,62,93,81,38,35,30,46,40,45,74,84,50,87,80,41,42,63,43,80,48,90,69,96,69,94,74,96,74,84,92,61,60,51,43,69,42,83,46,96,59,104,70,80,32,53,24,42,34,43,56,76,83,72,86,72,91,76,96,74,78,66,55,76,47,78,48,82,88,70,81,91,74,79,84,84,74,85,80,79,80,83,76,82,83,129

Foldseek 3Di:
DDFADLVQDPCPDPPPVQDPVNQVVQFWDDKDWADDPDPPDDIKIWTQGDPQRWIWIDDVPDNHTQTAPPDTQWLEWDHAPNWIWTAHFPRWIWTWQVVDVVTYIDTDDDPDDDDDHDWRKYWDQDPDDPRWIWIWTPPPDDDDDDDGTDIDTDDPDDDDDDDDDDDDDDDDD

Nearest PDB structures (foldseek):
  7vpg-assembly1_A  TM=5.386E-01  e=5.709E-02  Homo sapiens
  3mmy-assembly4_G  TM=5.713E-01  e=9.247E-02  Homo sapiens
  8adl-assembly1_P  TM=5.278E-01  e=1.086E-01  Saccharomyces cerevisiae
  3mzl-assembly2_E  TM=4.811E-01  e=1.420E-01  Saccharomyces cerevisiae
  8y6p-assembly1_Q  TM=4.068E-01  e=7.089E-01  Drosophila melanogaster

InterPro domains:
  IPR005174 KIB1-4, beta-propeller [PF03478] (2-128)
  IPR050942 Arabidopsis F-box involved in BR signaling [PTHR44259] (3-130)

pLDDT: mean 71.91, std 20.74, range [29.3, 96.12]

Organism: NCBI:txid261450